Protein AF-A0A2V6J3W0-F1 (afdb_monomer_lite)

Structure (mmCIF, N/CA/C/O backbone):
data_AF-A0A2V6J3W0-F1
#
_entry.id   AF-A0A2V6J3W0-F1
#
loop_
_atom_site.group_PDB
_atom_site.id
_atom_site.type_symbol
_atom_site.label_atom_id
_atom_site.label_alt_id
_atom_site.label_comp_id
_atom_site.label_asym_id
_atom_site.label_entity_id
_atom_site.label_seq_id
_atom_site.pdbx_PDB_ins_code
_atom_site.Cartn_x
_atom_site.Cartn_y
_atom_site.Cartn_z
_atom_site.occupancy
_atom_site.B_iso_or_equiv
_atom_site.auth_seq_id
_atom_site.auth_comp_id
_atom_site.auth_asym_id
_atom_site.auth_atom_id
_atom_site.pdbx_PDB_model_num
ATOM 1 N N . MET A 1 1 ? -10.228 15.298 -0.668 1.00 86.38 1 MET A N 1
ATOM 2 C CA . MET A 1 1 ? -11.550 14.704 -0.970 1.00 86.38 1 MET A CA 1
ATOM 3 C C . MET A 1 1 ? -11.912 13.737 0.149 1.00 86.38 1 MET A C 1
ATOM 5 O O . MET A 1 1 ? -11.028 13.004 0.574 1.00 86.38 1 MET A O 1
ATOM 9 N N . LYS A 1 2 ? -13.143 13.773 0.673 1.00 89.88 2 LYS A N 1
ATOM 10 C CA . LYS A 1 2 ? -13.636 12.798 1.662 1.00 89.88 2 LYS A CA 1
ATOM 11 C C . LYS A 1 2 ? -14.595 11.851 0.952 1.00 89.88 2 LYS A C 1
ATOM 13 O O . LYS A 1 2 ? -15.433 12.318 0.191 1.00 89.88 2 LYS A O 1
ATOM 18 N N . ILE A 1 3 ? -14.440 10.558 1.193 1.00 92.88 3 ILE A N 1
ATOM 19 C CA . ILE A 1 3 ? -15.288 9.508 0.632 1.00 92.88 3 ILE A CA 1
ATOM 20 C C . ILE A 1 3 ? -15.686 8.556 1.755 1.00 92.88 3 ILE A C 1
ATOM 22 O O . ILE A 1 3 ? -14.933 8.389 2.718 1.00 92.88 3 ILE A O 1
ATOM 26 N N . THR A 1 4 ? -16.851 7.941 1.617 1.00 94.94 4 THR A N 1
ATOM 27 C CA . THR A 1 4 ? -17.281 6.830 2.465 1.00 94.94 4 THR A CA 1
ATOM 28 C C . THR A 1 4 ? -16.983 5.545 1.711 1.00 94.94 4 THR A C 1
ATOM 30 O O . THR A 1 4 ? -17.301 5.444 0.528 1.00 94.94 4 THR A O 1
ATOM 33 N N . VAL A 1 5 ? -16.339 4.591 2.376 1.00 91.56 5 VAL A N 1
ATOM 34 C CA . VAL A 1 5 ? -16.020 3.277 1.813 1.00 91.56 5 VAL A CA 1
ATOM 35 C C . VAL A 1 5 ? -16.553 2.210 2.748 1.00 91.56 5 VAL A C 1
ATOM 37 O O . VAL A 1 5 ? -16.493 2.382 3.967 1.00 91.56 5 VAL A O 1
ATOM 40 N N . ASP A 1 6 ? -17.072 1.137 2.165 1.00 95.62 6 ASP A N 1
ATOM 41 C CA . ASP A 1 6 ? -17.426 -0.063 2.908 1.00 95.62 6 ASP A CA 1
ATOM 42 C C . ASP A 1 6 ? -16.206 -0.989 2.968 1.00 95.62 6 ASP A C 1
ATOM 44 O O . ASP A 1 6 ? -15.515 -1.187 1.965 1.00 95.62 6 ASP A O 1
ATOM 48 N N . ILE A 1 7 ? -15.891 -1.478 4.162 1.00 95.56 7 ILE A N 1
ATOM 49 C CA . ILE A 1 7 ? -14.728 -2.321 4.431 1.00 95.56 7 ILE A CA 1
ATOM 50 C C . ILE A 1 7 ? -15.023 -3.203 5.638 1.00 95.56 7 ILE A C 1
ATOM 52 O O . ILE A 1 7 ? -15.589 -2.737 6.631 1.00 95.56 7 ILE A O 1
ATOM 56 N N . SER A 1 8 ? -14.611 -4.469 5.569 1.00 97.81 8 SER A N 1
ATOM 57 C CA . SER A 1 8 ? -14.756 -5.378 6.700 1.00 97.81 8 SER A CA 1
ATOM 58 C C . SER A 1 8 ? -13.924 -4.900 7.898 1.00 97.81 8 SER A C 1
ATOM 60 O O . SER A 1 8 ? -12.897 -4.226 7.753 1.00 97.81 8 SER A O 1
ATOM 62 N N . GLU A 1 9 ? -14.349 -5.252 9.113 1.00 96.69 9 GLU A N 1
ATOM 63 C CA . GLU A 1 9 ? -13.552 -4.935 10.300 1.00 96.69 9 GLU A CA 1
ATOM 64 C C . GLU A 1 9 ? -12.185 -5.623 10.283 1.00 96.69 9 GLU A C 1
ATOM 66 O O . GLU A 1 9 ? -11.211 -5.066 10.792 1.00 96.69 9 GLU A O 1
ATOM 71 N N . ASP A 1 10 ? -12.106 -6.817 9.702 1.00 97.94 10 ASP A N 1
ATOM 72 C CA . ASP A 1 10 ? -10.882 -7.610 9.675 1.00 97.94 10 ASP A CA 1
ATOM 73 C C . ASP A 1 10 ? -9.855 -7.012 8.712 1.00 97.94 10 ASP A C 1
ATOM 75 O O . ASP A 1 10 ? -8.696 -6.834 9.098 1.00 97.94 10 ASP A O 1
ATOM 79 N N . ASP A 1 11 ? -10.294 -6.561 7.532 1.00 97.31 11 ASP A N 1
ATOM 80 C CA . ASP A 1 11 ? -9.443 -5.807 6.607 1.00 97.31 11 ASP A CA 1
ATOM 81 C C . ASP A 1 11 ? -8.971 -4.498 7.245 1.00 97.31 11 ASP A C 1
ATOM 83 O O . ASP A 1 11 ? -7.800 -4.131 7.144 1.00 97.31 11 ASP A O 1
ATOM 87 N N . LEU A 1 12 ? -9.858 -3.783 7.947 1.00 97.06 12 LEU A N 1
ATOM 88 C CA . LEU A 1 12 ? -9.490 -2.548 8.636 1.00 97.06 12 LEU A CA 1
ATOM 89 C C . LEU A 1 12 ? -8.446 -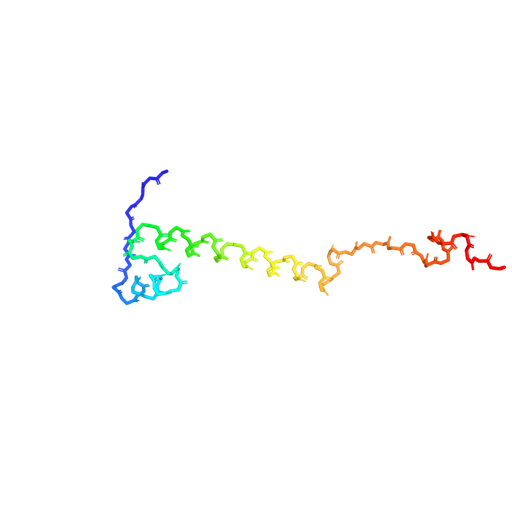2.801 9.734 1.00 97.06 12 LEU A C 1
ATOM 91 O O . LEU A 1 12 ? -7.470 -2.050 9.827 1.00 97.06 12 LEU A O 1
ATOM 95 N N . ARG A 1 13 ? -8.611 -3.868 10.529 1.00 97.62 13 ARG A N 1
ATOM 96 C CA . ARG A 1 13 ? -7.634 -4.295 11.543 1.00 97.62 13 ARG A CA 1
ATOM 97 C C . ARG A 1 13 ? -6.288 -4.630 10.906 1.00 97.62 13 ARG A C 1
ATOM 99 O O . ARG A 1 13 ? -5.243 -4.254 11.438 1.00 97.62 13 ARG A O 1
ATOM 106 N N . GLU A 1 14 ? -6.290 -5.309 9.765 1.00 97.75 14 GLU A N 1
ATOM 107 C CA . GLU A 1 14 ? -5.072 -5.624 9.024 1.00 97.75 14 GLU A CA 1
ATOM 108 C C . GLU A 1 14 ? -4.392 -4.379 8.449 1.00 97.75 14 GLU A C 1
ATOM 110 O O . GLU A 1 14 ? -3.178 -4.219 8.597 1.00 97.75 14 GLU A O 1
ATOM 115 N N . ILE A 1 15 ? -5.163 -3.449 7.888 1.00 97.31 15 ILE A N 1
ATOM 116 C CA . ILE A 1 15 ? -4.667 -2.159 7.400 1.00 97.31 15 ILE A CA 1
ATOM 117 C C . ILE A 1 15 ? -4.036 -1.354 8.542 1.00 97.31 15 ILE A C 1
ATOM 119 O O . ILE A 1 15 ? -2.941 -0.814 8.374 1.00 97.31 15 ILE A O 1
ATOM 123 N N . GLN A 1 16 ? -4.669 -1.288 9.716 1.00 97.31 16 GLN A N 1
ATOM 124 C CA . GLN A 1 16 ? -4.115 -0.610 10.897 1.00 97.31 16 GLN A CA 1
ATOM 125 C C . GLN A 1 16 ? -2.808 -1.264 11.363 1.00 97.31 16 GLN A C 1
ATOM 127 O O . GLN A 1 16 ? -1.818 -0.569 11.592 1.00 97.31 16 GLN A O 1
ATOM 132 N N . ARG A 1 17 ? -2.759 -2.601 11.407 1.00 96.88 17 ARG A N 1
ATOM 133 C CA . ARG A 1 17 ? -1.548 -3.362 11.754 1.00 96.88 17 ARG A CA 1
ATOM 134 C C . ARG A 1 17 ? -0.403 -3.106 10.772 1.00 96.88 17 ARG A C 1
ATOM 136 O O . ARG A 1 17 ? 0.716 -2.851 11.200 1.00 96.88 17 ARG A O 1
ATOM 143 N N . HIS A 1 18 ? -0.681 -3.154 9.468 1.00 96.06 18 HIS A N 1
ATOM 144 C CA . HIS A 1 18 ? 0.318 -2.949 8.415 1.00 96.06 18 HIS A CA 1
ATOM 145 C C . HIS A 1 18 ? 0.820 -1.502 8.374 1.00 96.06 18 HIS A C 1
ATOM 147 O O . HIS A 1 18 ? 2.007 -1.252 8.187 1.00 96.06 18 HIS A O 1
ATOM 153 N N . SER A 1 19 ? -0.084 -0.534 8.516 1.00 95.31 19 SER A N 1
ATOM 154 C CA . SER A 1 19 ? 0.263 0.889 8.477 1.00 95.31 19 SER A CA 1
ATOM 155 C C . SER A 1 19 ? 0.935 1.375 9.768 1.00 95.31 19 SER A C 1
ATOM 157 O O . SER A 1 19 ? 1.639 2.386 9.735 1.00 95.31 19 SER A O 1
ATOM 159 N N . GLY A 1 20 ? 0.736 0.684 10.895 1.00 95.81 20 GLY A N 1
ATOM 160 C CA . GLY A 1 20 ? 1.163 1.130 12.226 1.00 95.81 20 GLY A CA 1
ATOM 161 C C . GLY A 1 20 ? 0.310 2.273 12.791 1.00 95.81 20 GLY A C 1
ATOM 162 O O . GLY A 1 20 ? 0.643 2.837 13.830 1.00 95.81 20 GLY A O 1
ATOM 163 N N . GLU A 1 21 ? -0.780 2.632 12.111 1.00 97.31 21 GLU A N 1
ATOM 164 C CA . GLU A 1 21 ? -1.671 3.723 12.492 1.00 97.31 21 GLU A CA 1
ATOM 165 C C . GLU A 1 21 ? -2.884 3.192 13.260 1.00 97.31 21 GLU A C 1
ATOM 167 O O . GLU A 1 21 ? -3.561 2.261 12.827 1.00 97.31 21 GLU A O 1
ATOM 172 N N . GLN A 1 22 ? -3.234 3.844 14.372 1.00 94.12 22 GLN A N 1
ATOM 173 C CA . GLN A 1 22 ? -4.417 3.460 15.152 1.00 94.12 22 GLN A CA 1
ATOM 174 C C . GLN A 1 22 ? -5.721 4.054 14.609 1.00 94.12 22 GLN A C 1
ATOM 176 O O . GLN A 1 22 ? -6.797 3.517 14.853 1.00 94.12 22 GLN A O 1
ATO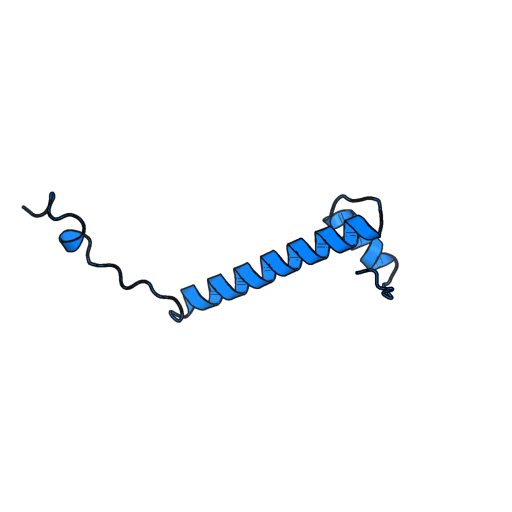M 181 N N . LYS A 1 23 ? -5.675 5.170 13.876 1.00 96.69 23 LYS A N 1
ATOM 182 C CA . LYS A 1 23 ? -6.886 5.817 13.347 1.00 96.69 23 LYS A CA 1
ATOM 183 C C . LYS A 1 23 ? -7.224 5.264 11.960 1.00 96.69 23 LYS A C 1
ATOM 185 O O . LYS A 1 23 ? -6.351 5.197 11.101 1.00 96.69 23 LYS A O 1
ATOM 190 N N . LYS A 1 24 ? -8.511 4.976 11.715 1.00 94.75 24 LYS A N 1
ATOM 191 C CA . LYS A 1 24 ? -9.019 4.399 10.450 1.0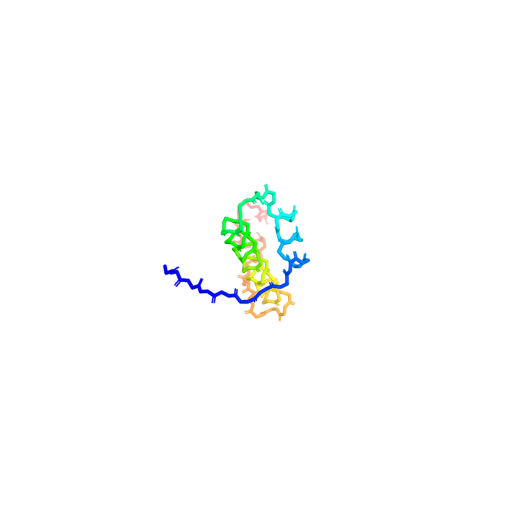0 94.75 24 LYS A CA 1
ATOM 192 C C . LYS A 1 24 ? -8.549 5.172 9.210 1.00 94.75 24 LYS A C 1
ATOM 194 O O . LYS A 1 24 ? -7.969 4.599 8.298 1.00 94.75 24 LYS A O 1
ATOM 199 N N . GLY A 1 25 ? -8.767 6.490 9.200 1.00 94.88 25 GLY A N 1
ATOM 200 C CA . GLY A 1 25 ? -8.416 7.356 8.068 1.00 94.88 25 GLY A CA 1
ATOM 201 C C . GLY A 1 25 ? -6.916 7.348 7.737 1.00 94.88 25 GLY A C 1
ATOM 202 O O . GLY A 1 25 ? -6.564 6.999 6.612 1.00 94.88 25 GLY A O 1
ATOM 203 N N . PRO A 1 26 ? -6.031 7.691 8.693 1.00 96.44 26 PRO A N 1
ATOM 204 C CA . PRO A 1 26 ? -4.580 7.617 8.505 1.00 96.44 26 PRO A CA 1
ATOM 205 C C . PRO A 1 26 ? -4.079 6.234 8.075 1.00 96.44 26 PRO A C 1
ATOM 207 O O . PRO A 1 26 ? -3.273 6.148 7.149 1.00 96.44 26 PRO A O 1
ATOM 210 N N . ALA A 1 27 ? -4.610 5.162 8.670 1.00 97.06 27 ALA A N 1
ATOM 211 C CA . ALA A 1 27 ? -4.240 3.792 8.324 1.00 97.06 27 ALA A CA 1
ATOM 212 C C . ALA A 1 27 ? -4.528 3.469 6.851 1.00 97.06 27 ALA A C 1
ATOM 214 O O . ALA A 1 27 ? -3.637 3.039 6.116 1.00 97.06 27 ALA A O 1
ATOM 215 N N . ILE A 1 28 ? -5.752 3.760 6.397 1.00 96.25 28 ILE A N 1
ATOM 216 C CA . ILE A 1 28 ? -6.180 3.545 5.009 1.00 96.25 28 ILE A CA 1
ATOM 217 C C . ILE A 1 28 ? -5.355 4.408 4.045 1.00 96.25 28 ILE A C 1
ATOM 219 O O . ILE A 1 28 ? -4.878 3.909 3.026 1.00 96.25 28 ILE A O 1
ATOM 223 N N . GLN A 1 29 ? -5.136 5.687 4.365 1.00 95.94 29 GLN A N 1
ATOM 224 C CA . GLN A 1 29 ? -4.353 6.590 3.511 1.00 95.94 29 GLN A CA 1
ATOM 225 C C . GLN A 1 29 ? -2.917 6.099 3.321 1.00 95.94 29 GLN A C 1
ATOM 227 O O . GLN A 1 29 ? -2.425 6.046 2.190 1.00 95.94 29 GLN A O 1
ATOM 232 N N . LYS A 1 30 ? -2.254 5.713 4.415 1.00 97.06 30 LYS A N 1
ATOM 233 C CA . LYS A 1 30 ? -0.879 5.214 4.380 1.00 97.06 30 LYS A CA 1
ATOM 234 C C . LYS A 1 30 ? -0.784 3.907 3.598 1.00 97.06 30 LYS A C 1
ATOM 236 O O . LYS A 1 30 ? 0.055 3.795 2.706 1.00 97.06 30 LYS A O 1
ATOM 241 N N . PHE A 1 31 ? -1.696 2.971 3.856 1.00 96.94 31 PHE A N 1
ATOM 242 C CA . PHE A 1 31 ? -1.750 1.695 3.148 1.00 96.94 31 PHE A CA 1
ATOM 243 C C . PHE A 1 31 ? -1.932 1.875 1.635 1.00 96.94 31 PHE A C 1
ATOM 245 O O . PHE A 1 31 ? -1.164 1.315 0.852 1.00 96.94 31 PHE A O 1
ATOM 252 N N . ILE A 1 32 ? -2.884 2.709 1.201 1.00 95.81 32 ILE A N 1
ATOM 253 C CA . ILE A 1 32 ? -3.108 2.989 -0.227 1.00 95.81 32 ILE A CA 1
ATOM 254 C C . ILE A 1 32 ? -1.854 3.600 -0.864 1.00 95.81 32 ILE A C 1
ATOM 256 O O . ILE A 1 32 ? -1.420 3.150 -1.927 1.00 95.81 32 ILE A O 1
ATOM 260 N N . ALA A 1 33 ? -1.237 4.592 -0.217 1.00 96.50 33 ALA A N 1
ATOM 261 C CA . ALA A 1 33 ? -0.033 5.236 -0.736 1.00 96.50 33 ALA A CA 1
ATOM 262 C C . ALA A 1 33 ? 1.127 4.240 -0.913 1.00 96.50 33 ALA A C 1
ATOM 264 O O . ALA A 1 33 ? 1.842 4.279 -1.918 1.00 96.50 33 ALA A O 1
ATOM 265 N N . GLU A 1 34 ? 1.307 3.322 0.036 1.00 96.62 34 GLU A N 1
ATOM 266 C CA . GLU A 1 34 ? 2.317 2.265 -0.037 1.00 96.62 34 GLU A CA 1
ATOM 267 C C . GLU A 1 34 ? 2.021 1.256 -1.152 1.00 96.62 34 GLU A C 1
ATOM 269 O O . GLU A 1 34 ? 2.921 0.924 -1.931 1.00 96.62 34 GLU A O 1
ATOM 274 N N . LYS A 1 35 ? 0.764 0.815 -1.300 1.00 96.50 35 LYS A N 1
ATOM 275 C CA . LYS A 1 35 ? 0.369 -0.106 -2.378 1.00 96.50 35 LYS A CA 1
ATOM 276 C C . LYS A 1 35 ? 0.536 0.520 -3.762 1.00 96.50 35 LYS A C 1
ATOM 278 O O . LYS A 1 35 ? 1.056 -0.150 -4.653 1.00 96.50 35 LYS A O 1
ATOM 283 N N . LEU A 1 36 ? 0.201 1.800 -3.935 1.00 97.75 36 LEU A N 1
ATOM 284 C CA . LEU A 1 36 ? 0.429 2.524 -5.193 1.00 97.75 36 LEU A CA 1
ATOM 285 C C . LEU A 1 36 ? 1.922 2.636 -5.528 1.00 97.75 36 LEU A C 1
ATOM 287 O O . LEU A 1 36 ? 2.322 2.387 -6.667 1.00 97.75 36 LEU A O 1
ATOM 291 N N . LYS A 1 37 ? 2.772 2.945 -4.538 1.00 96.94 37 LYS A N 1
ATOM 292 C CA . LYS A 1 37 ? 4.233 2.950 -4.727 1.00 96.94 37 LYS A CA 1
ATOM 293 C C . LYS A 1 37 ? 4.747 1.575 -5.146 1.00 96.94 37 LYS A C 1
ATOM 295 O O . LYS A 1 37 ? 5.563 1.488 -6.062 1.00 96.94 37 LYS A O 1
ATOM 300 N N . LEU A 1 38 ? 4.276 0.509 -4.500 1.00 97.00 38 LEU A N 1
ATOM 301 C CA . LEU A 1 38 ? 4.675 -0.859 -4.825 1.00 97.00 38 LEU A CA 1
ATOM 302 C C . LEU A 1 38 ? 4.234 -1.263 -6.237 1.00 97.00 38 LEU A C 1
ATOM 304 O O . LEU A 1 38 ? 5.037 -1.823 -6.982 1.00 97.00 38 LEU A O 1
ATOM 308 N N . ALA A 1 39 ? 2.996 -0.949 -6.622 1.00 97.56 39 ALA A N 1
ATOM 309 C CA . ALA A 1 39 ? 2.484 -1.203 -7.966 1.00 97.56 39 ALA A CA 1
ATOM 310 C C . ALA A 1 39 ? 3.333 -0.491 -9.029 1.00 97.56 39 ALA A C 1
ATOM 312 O O . ALA A 1 39 ? 3.796 -1.126 -9.975 1.00 97.56 39 ALA A O 1
ATOM 313 N N . ARG A 1 40 ? 3.646 0.793 -8.810 1.00 96.62 40 ARG A N 1
ATOM 314 C CA . ARG A 1 40 ? 4.510 1.566 -9.710 1.00 96.62 40 ARG A CA 1
ATOM 315 C C . ARG A 1 40 ? 5.918 0.982 -9.812 1.00 96.62 40 ARG A C 1
ATOM 317 O O . ARG A 1 40 ? 6.464 0.894 -10.905 1.00 96.62 40 ARG A O 1
ATOM 324 N N . ARG A 1 41 ? 6.509 0.542 -8.694 1.00 96.25 41 ARG A N 1
ATOM 325 C CA . ARG A 1 41 ? 7.821 -0.132 -8.705 1.00 96.25 41 ARG A CA 1
ATOM 326 C C . ARG A 1 41 ? 7.789 -1.414 -9.534 1.00 96.25 41 ARG A C 1
ATOM 328 O O . ARG A 1 41 ? 8.683 -1.613 -10.344 1.00 96.25 41 ARG A O 1
ATOM 335 N N . ARG A 1 42 ? 6.752 -2.244 -9.378 1.00 96.44 42 ARG A N 1
ATOM 336 C CA . ARG A 1 42 ? 6.582 -3.477 -10.167 1.00 96.44 42 ARG A CA 1
ATOM 337 C C . ARG A 1 42 ? 6.461 -3.189 -11.659 1.00 96.44 42 ARG A C 1
ATOM 339 O O . ARG A 1 42 ? 7.077 -3.887 -12.457 1.00 96.44 42 ARG A O 1
ATOM 346 N N . GLU A 1 43 ? 5.706 -2.159 -12.031 1.00 95.62 43 GLU A N 1
ATOM 347 C CA . GLU A 1 43 ? 5.581 -1.741 -13.427 1.00 95.62 43 GLU A CA 1
ATOM 348 C C . GLU A 1 43 ? 6.936 -1.325 -14.011 1.00 95.62 43 GLU A C 1
ATOM 350 O O . GLU A 1 43 ? 7.314 -1.804 -15.076 1.00 95.62 43 GLU A O 1
ATOM 355 N N . ILE A 1 44 ? 7.690 -0.492 -13.289 1.00 93.25 44 ILE A N 1
ATOM 356 C CA . ILE A 1 44 ? 9.028 -0.053 -13.702 1.00 93.25 44 ILE A CA 1
ATOM 357 C C . ILE A 1 44 ? 9.963 -1.256 -13.856 1.00 93.25 44 ILE A C 1
ATOM 359 O O . ILE A 1 44 ? 10.598 -1.406 -14.896 1.00 93.25 44 ILE A O 1
ATOM 363 N N . SER A 1 45 ? 10.019 -2.146 -12.862 1.00 92.62 45 SER A N 1
ATOM 364 C CA . SER A 1 45 ? 10.838 -3.360 -12.935 1.00 92.62 45 SER A CA 1
ATOM 365 C C . SER A 1 45 ? 10.470 -4.225 -14.139 1.00 92.62 45 SER A C 1
ATOM 367 O O . SER A 1 45 ? 11.362 -4.699 -14.834 1.00 92.62 45 SER A O 1
ATOM 369 N N . ARG A 1 46 ? 9.174 -4.387 -14.435 1.00 94.19 46 ARG A N 1
ATOM 370 C CA . ARG A 1 46 ? 8.711 -5.109 -15.628 1.00 94.19 46 ARG A CA 1
ATOM 371 C C . ARG A 1 46 ? 9.228 -4.455 -16.912 1.00 94.19 46 ARG A C 1
ATOM 373 O O . ARG A 1 46 ? 9.725 -5.167 -17.778 1.00 94.19 46 ARG A O 1
ATOM 380 N N . LYS A 1 47 ? 9.153 -3.125 -17.030 1.00 91.62 47 LYS A N 1
ATOM 381 C CA . LYS A 1 47 ? 9.645 -2.385 -18.208 1.00 91.62 47 LYS A CA 1
ATOM 382 C C . LYS A 1 47 ? 11.150 -2.558 -18.416 1.00 91.62 47 LYS A C 1
ATOM 384 O O . LYS A 1 47 ? 11.582 -2.791 -19.537 1.00 91.62 47 LYS A O 1
ATOM 389 N N . PHE A 1 48 ? 11.934 -2.528 -17.339 1.00 89.75 48 PHE A N 1
ATOM 390 C CA . PHE A 1 48 ? 13.372 -2.802 -17.409 1.00 89.75 48 PHE A CA 1
ATOM 391 C C . PHE A 1 48 ? 13.673 -4.250 -17.819 1.00 89.75 48 PHE A C 1
ATOM 393 O O . PHE A 1 48 ? 14.459 -4.479 -18.731 1.00 89.75 48 PHE A O 1
ATOM 400 N N . LEU A 1 49 ? 13.034 -5.235 -17.178 1.00 88.31 49 LEU A N 1
ATOM 401 C CA . LEU A 1 49 ? 13.300 -6.658 -17.435 1.00 88.31 49 LEU A CA 1
ATOM 402 C C . LEU A 1 49 ? 12.862 -7.118 -18.829 1.00 88.31 49 LEU A C 1
ATOM 404 O O . LEU A 1 49 ? 13.448 -8.041 -19.382 1.00 88.31 49 LEU A O 1
ATOM 408 N N . THR A 1 50 ? 11.831 -6.491 -19.392 1.00 91.75 50 THR A N 1
ATOM 409 C CA . THR A 1 50 ? 11.352 -6.784 -20.753 1.00 91.75 50 THR A CA 1
ATOM 410 C C . THR A 1 50 ? 12.148 -6.057 -21.836 1.00 91.75 50 THR A C 1
ATOM 412 O O . THR A 1 50 ? 11.901 -6.286 -23.015 1.00 91.75 50 THR A O 1
ATOM 415 N N . GLY A 1 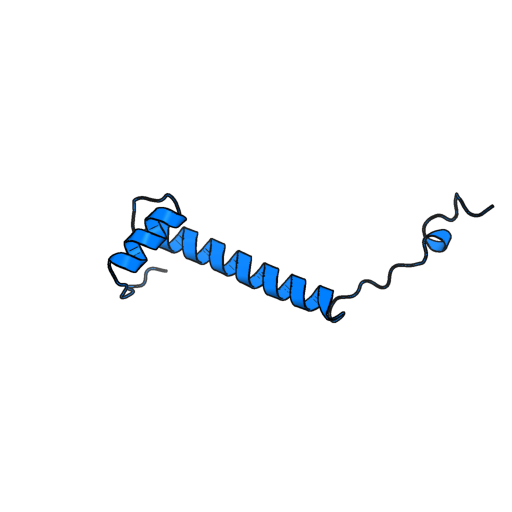51 ? 13.078 -5.174 -21.458 1.00 86.00 51 GLY A N 1
ATOM 416 C CA . GLY A 1 51 ? 13.803 -4.325 -22.400 1.00 86.00 51 GLY A CA 1
ATOM 417 C C . GLY A 1 51 ? 12.961 -3.196 -23.005 1.00 86.00 51 GLY A C 1
ATOM 418 O O . GLY A 1 51 ? 13.482 -2.452 -23.825 1.00 86.00 51 GLY A O 1
ATOM 419 N N . GLU A 1 52 ? 11.697 -3.018 -22.589 1.00 86.38 52 GLU A N 1
ATOM 420 C CA . GLU A 1 52 ? 10.867 -1.861 -22.976 1.00 86.38 52 GLU A CA 1
ATOM 421 C C . GLU A 1 52 ? 11.558 -0.553 -22.568 1.00 86.38 52 GLU A C 1
ATOM 423 O O . GLU A 1 52 ? 11.565 0.426 -23.311 1.00 86.38 52 GLU A O 1
ATOM 428 N N . TRP A 1 53 ? 12.183 -0.560 -21.388 1.00 82.56 53 TRP A N 1
ATOM 429 C CA . TRP A 1 53 ? 13.113 0.469 -20.947 1.00 82.56 53 TRP A CA 1
ATOM 430 C C . TRP A 1 53 ? 14.529 -0.094 -20.921 1.00 82.56 53 TRP A C 1
ATOM 432 O O . TRP A 1 53 ? 14.964 -0.684 -19.933 1.00 82.56 53 TRP A O 1
ATOM 442 N N . SER A 1 54 ? 15.260 0.133 -22.007 1.00 77.25 54 SER A N 1
ATOM 443 C CA . SER A 1 54 ? 16.703 -0.075 -22.093 1.00 77.25 54 SER A CA 1
ATOM 444 C C . SER A 1 54 ? 17.412 1.267 -22.256 1.00 77.25 54 SER A C 1
ATOM 446 O O . SER A 1 54 ? 16.988 2.10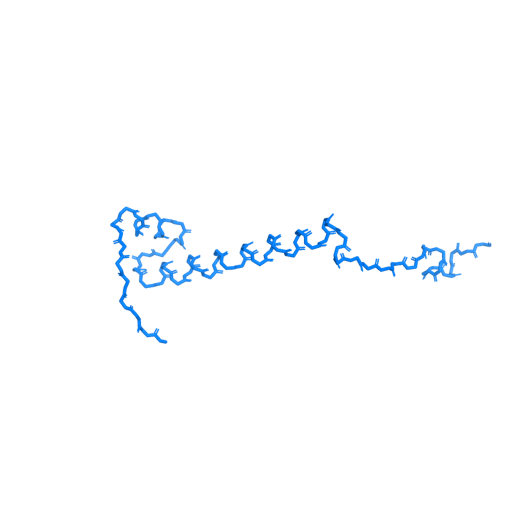2 -23.054 1.00 77.25 54 SER A O 1
ATOM 448 N N . ALA A 1 55 ? 18.507 1.477 -21.527 1.00 70.12 55 ALA A N 1
ATOM 449 C CA . ALA A 1 55 ? 19.451 2.539 -21.850 1.00 70.12 55 ALA A CA 1
ATOM 450 C C . ALA A 1 55 ? 20.516 1.952 -22.777 1.00 70.12 55 ALA A C 1
ATOM 452 O O . ALA A 1 55 ? 21.186 0.990 -22.400 1.00 70.12 55 ALA A O 1
ATOM 453 N N . ASP A 1 56 ? 20.663 2.527 -23.968 1.00 70.75 56 ASP A N 1
ATOM 454 C CA . ASP A 1 56 ? 21.748 2.169 -24.874 1.00 70.75 56 ASP A CA 1
ATOM 455 C C . ASP A 1 56 ? 23.035 2.810 -24.336 1.00 70.75 56 ASP A C 1
ATOM 457 O O . ASP A 1 56 ? 23.325 3.990 -24.553 1.00 70.75 56 ASP A O 1
ATOM 461 N N . LEU A 1 57 ? 23.733 2.071 -23.472 1.00 73.94 57 LEU A N 1
ATOM 462 C CA . LEU A 1 57 ? 24.943 2.548 -22.817 1.00 73.94 57 LEU A CA 1
ATOM 463 C C . LEU A 1 57 ? 26.130 2.355 -23.767 1.00 73.94 57 LEU A C 1
ATOM 465 O O . LEU A 1 57 ? 26.377 1.229 -24.208 1.00 73.94 57 LEU A O 1
ATOM 469 N N . PRO A 1 58 ? 26.904 3.417 -24.067 1.00 78.94 58 PRO A N 1
ATOM 470 C CA . PRO A 1 58 ? 28.133 3.265 -24.829 1.00 78.94 58 PRO A CA 1
ATOM 471 C C . PRO A 1 58 ? 29.071 2.285 -24.120 1.00 78.94 58 PRO A C 1
ATOM 473 O O . PRO A 1 58 ? 29.087 2.213 -22.889 1.00 78.94 58 PRO A O 1
ATOM 476 N N . SER A 1 59 ? 29.885 1.563 -24.894 1.00 79.00 59 SER A N 1
ATOM 477 C CA . SER A 1 59 ? 30.887 0.664 -24.324 1.00 79.00 59 SER A CA 1
ATOM 478 C C . SER A 1 59 ? 31.819 1.411 -23.366 1.00 79.00 59 SER A C 1
ATOM 480 O O . SER A 1 59 ? 32.025 2.627 -23.475 1.00 79.00 59 SER A O 1
ATOM 482 N N . ILE A 1 60 ? 32.396 0.686 -22.409 1.00 78.62 60 ILE A N 1
ATOM 483 C CA . ILE A 1 60 ? 33.237 1.304 -21.384 1.00 78.62 60 ILE A CA 1
ATOM 484 C C . ILE A 1 60 ? 34.465 1.999 -21.987 1.00 78.62 60 ILE A C 1
ATOM 486 O O . ILE A 1 60 ? 34.885 3.024 -21.453 1.00 78.62 60 ILE A O 1
ATOM 490 N N . GLU A 1 61 ? 34.974 1.531 -23.135 1.00 81.12 61 GLU A N 1
ATOM 491 C CA . GLU A 1 61 ? 36.052 2.204 -23.872 1.00 81.12 61 GLU A CA 1
ATOM 492 C C . GLU A 1 61 ? 35.608 3.566 -24.428 1.00 81.12 61 GLU A C 1
ATOM 494 O O . GLU A 1 61 ? 36.374 4.528 -24.400 1.00 81.12 61 GLU A O 1
ATOM 499 N N . LYS A 1 62 ? 34.352 3.693 -24.887 1.00 79.81 62 LYS A N 1
ATOM 500 C CA . LYS A 1 62 ? 33.795 4.982 -25.337 1.00 79.81 62 LYS A CA 1
ATOM 501 C C . LYS A 1 62 ? 33.583 5.955 -24.178 1.00 79.81 62 LYS A C 1
ATOM 503 O O . LYS A 1 62 ? 33.729 7.162 -24.376 1.00 79.81 62 LYS A O 1
ATOM 508 N N . LEU A 1 63 ? 33.231 5.445 -22.996 1.00 82.12 63 LEU A N 1
ATOM 509 C CA . LEU A 1 63 ? 33.001 6.251 -21.792 1.00 82.12 63 LEU A CA 1
ATOM 510 C C . LEU A 1 63 ? 34.305 6.672 -21.102 1.00 82.12 63 LEU A C 1
ATOM 512 O O . LEU A 1 63 ? 34.356 7.751 -20.517 1.00 82.12 63 LEU A O 1
ATOM 516 N N . ARG A 1 64 ? 35.351 5.842 -21.173 1.00 82.06 64 ARG A N 1
ATOM 517 C CA . ARG A 1 64 ? 36.654 6.073 -20.533 1.00 82.06 64 ARG A CA 1
ATOM 518 C C . ARG A 1 64 ? 37.771 6.168 -21.560 1.00 82.06 64 ARG A C 1
ATOM 520 O O . ARG A 1 64 ? 38.688 5.348 -21.583 1.00 82.06 64 ARG A O 1
ATOM 527 N N . LYS A 1 65 ? 37.705 7.208 -22.396 1.00 74.56 65 LYS A N 1
ATOM 528 C CA . LYS A 1 65 ? 38.777 7.547 -23.351 1.00 74.56 65 LYS A CA 1
ATOM 529 C C . LYS A 1 65 ? 40.132 7.766 -22.667 1.00 74.56 65 LYS A C 1
ATOM 531 O O . LYS A 1 65 ? 41.159 7.608 -23.306 1.00 74.56 65 LYS A O 1
ATOM 536 N N . ASP A 1 66 ? 40.126 8.101 -21.378 1.00 82.12 66 ASP A N 1
ATOM 537 C CA . ASP A 1 66 ? 41.301 8.260 -20.516 1.00 82.12 66 ASP A CA 1
ATOM 538 C C . ASP A 1 66 ? 42.020 6.940 -20.182 1.00 82.12 66 ASP A C 1
ATOM 540 O O 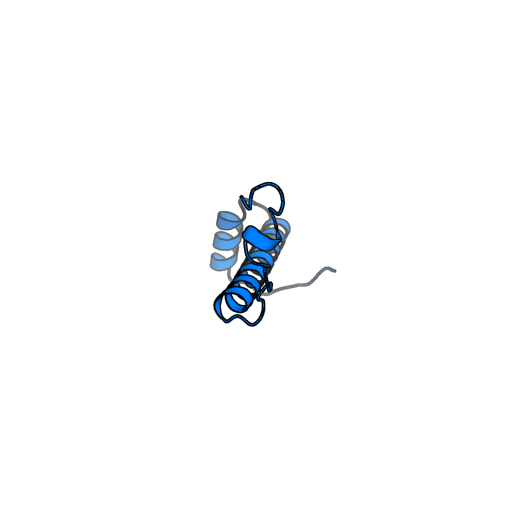. ASP A 1 66 ? 43.128 6.974 -19.653 1.00 82.12 66 ASP A O 1
ATOM 544 N N . ARG A 1 67 ? 41.401 5.781 -20.452 1.00 69.06 67 ARG A N 1
ATOM 545 C CA . ARG A 1 67 ? 41.934 4.452 -20.101 1.00 69.06 67 ARG A CA 1
ATOM 546 C C . ARG A 1 67 ? 42.194 3.533 -21.293 1.00 69.06 67 ARG A C 1
ATOM 548 O O . ARG A 1 67 ? 42.582 2.386 -21.081 1.00 69.06 67 ARG A O 1
ATOM 555 N N . VAL A 1 68 ? 41.957 4.001 -22.515 1.00 64.44 68 VAL A N 1
ATOM 556 C CA . VAL A 1 68 ? 42.304 3.256 -23.730 1.00 64.44 68 VAL A CA 1
ATOM 557 C C . VAL A 1 68 ? 43.783 3.530 -24.015 1.00 64.44 68 VAL A C 1
ATOM 559 O O . VAL A 1 68 ? 44.131 4.659 -24.354 1.00 64.44 68 VAL A O 1
ATOM 562 N N . LEU A 1 69 ? 44.631 2.525 -23.763 1.00 60.00 69 LEU A N 1
ATOM 563 C CA . LEU A 1 69 ? 46.061 2.512 -24.106 1.00 60.00 69 LEU A CA 1
ATOM 564 C C . LEU A 1 69 ? 46.268 2.475 -25.623 1.00 60.00 69 LEU A C 1
ATOM 566 O O . LEU A 1 69 ? 45.495 1.752 -26.295 1.00 60.00 69 LEU A O 1
#

Foldseek 3Di:
DDDDDDDDPVVQVVLCVVQVHPDSVSSVVSSVVVVVVVVVVVVVVVCVVVVVDDDPDPPVCVVPVVPDD

Radius of gyration: 22.13 Å; chains: 1; bounding box: 64×22×40 Å

pLDDT: mean 90.22, std 9.32, range [60.0, 97.94]

Sequence (69 aa):
MKITVDISEDDLREIQRHSGEQKKGPAIQKFIAEKLKLARRREISRKFLTGEWSADLPSIEKLRKDRVL

Secondary structure (DSSP, 8-state):
--------HHHHHHHHHHHT-SSHHHHHHHHHHHHHHHHHHHHHHHHHHTTSS---PPPHHHH-GGG--